Protein AF-A0A4S5CHE0-F1 (afdb_monomer)

Structure (mmCIF, N/CA/C/O backbone):
data_AF-A0A4S5CHE0-F1
#
_entry.id   AF-A0A4S5CHE0-F1
#
loop_
_atom_site.group_PDB
_atom_site.id
_atom_site.type_symbol
_atom_site.label_atom_id
_atom_site.label_alt_id
_atom_site.label_comp_id
_atom_site.label_asym_id
_atom_site.label_entity_id
_atom_site.label_seq_id
_atom_site.pdbx_PDB_ins_code
_atom_site.Cartn_x
_atom_site.Cartn_y
_atom_site.Cartn_z
_atom_site.occupancy
_atom_site.B_iso_or_equiv
_atom_site.auth_seq_id
_atom_site.auth_comp_id
_atom_site.auth_asym_id
_atom_site.auth_atom_id
_atom_site.pdbx_PDB_model_num
ATOM 1 N N . MET A 1 1 ? -11.610 15.635 6.446 1.00 65.75 1 MET A N 1
ATOM 2 C CA . MET A 1 1 ? -10.971 14.482 5.781 1.00 65.75 1 MET A CA 1
ATOM 3 C C . MET A 1 1 ? -9.477 14.707 5.862 1.00 65.75 1 MET A C 1
ATOM 5 O O . MET A 1 1 ? -9.050 15.824 5.596 1.00 65.75 1 MET A O 1
ATOM 9 N N . ALA A 1 2 ? -8.724 13.719 6.339 1.00 85.56 2 ALA A N 1
ATOM 10 C CA . ALA A 1 2 ? -7.269 13.801 6.451 1.00 85.56 2 ALA A CA 1
ATOM 11 C C . ALA A 1 2 ? -6.665 12.766 5.503 1.00 85.56 2 ALA A C 1
ATOM 13 O O . ALA A 1 2 ? -7.081 11.610 5.545 1.00 85.56 2 ALA A O 1
ATOM 14 N N . ILE A 1 3 ? -5.734 13.193 4.654 1.00 89.88 3 ILE A N 1
ATOM 15 C CA . ILE A 1 3 ? -5.016 12.327 3.718 1.00 89.88 3 ILE A CA 1
ATOM 16 C C . ILE A 1 3 ? -3.568 12.264 4.184 1.00 89.88 3 ILE A C 1
ATOM 18 O O . ILE A 1 3 ? -2.971 13.303 4.463 1.00 89.88 3 ILE A O 1
ATOM 22 N N . GLU A 1 4 ? -3.018 11.059 4.272 1.00 90.94 4 GLU A N 1
ATOM 23 C CA . GLU A 1 4 ? -1.613 10.839 4.594 1.00 90.94 4 GLU A CA 1
ATOM 24 C C . GLU A 1 4 ? -0.964 9.896 3.585 1.00 90.94 4 GLU A C 1
ATOM 26 O O . GLU A 1 4 ? -1.524 8.862 3.212 1.00 90.94 4 GLU A O 1
ATOM 31 N N . LEU A 1 5 ? 0.244 10.268 3.162 1.00 91.44 5 LEU A N 1
ATOM 32 C CA . LEU A 1 5 ? 1.074 9.492 2.253 1.00 91.44 5 LEU A CA 1
ATOM 33 C C . LEU A 1 5 ? 2.113 8.722 3.058 1.00 91.44 5 LEU A C 1
ATOM 35 O O . LEU A 1 5 ? 2.879 9.305 3.824 1.00 91.44 5 LEU A O 1
ATOM 39 N N . VAL A 1 6 ? 2.158 7.409 2.868 1.00 91.38 6 VAL A N 1
ATOM 40 C CA . VAL A 1 6 ? 3.057 6.519 3.601 1.00 91.38 6 VAL A CA 1
ATOM 41 C C . VAL A 1 6 ? 3.945 5.771 2.619 1.00 91.38 6 VAL A C 1
ATOM 43 O O . VAL A 1 6 ? 3.468 5.151 1.668 1.00 91.38 6 VAL A O 1
ATOM 46 N N . ALA A 1 7 ? 5.253 5.821 2.856 1.00 89.00 7 ALA A N 1
ATOM 47 C CA . ALA A 1 7 ? 6.206 4.993 2.132 1.00 89.00 7 ALA A CA 1
ATOM 48 C C . ALA A 1 7 ? 6.086 3.526 2.588 1.00 89.00 7 ALA A C 1
ATOM 50 O O . ALA A 1 7 ? 5.880 3.271 3.780 1.00 89.00 7 ALA A O 1
ATOM 51 N N . PRO A 1 8 ? 6.220 2.547 1.678 1.00 85.69 8 PRO A N 1
ATOM 52 C CA . PRO A 1 8 ? 6.294 1.155 2.071 1.00 85.69 8 PRO A CA 1
ATOM 53 C C . PRO A 1 8 ? 7.510 0.901 2.955 1.00 85.69 8 PRO A C 1
ATOM 55 O O . PRO A 1 8 ? 8.546 1.555 2.835 1.00 85.69 8 PRO A O 1
ATOM 58 N N . SER A 1 9 ? 7.400 -0.121 3.794 1.00 84.62 9 SER A N 1
ATOM 59 C CA . SER A 1 9 ? 8.525 -0.659 4.542 1.00 84.62 9 SER A CA 1
ATOM 60 C C . SER A 1 9 ? 9.664 -1.049 3.599 1.00 84.62 9 SER A C 1
ATOM 62 O O . SER A 1 9 ? 9.446 -1.686 2.566 1.00 84.62 9 SER A O 1
ATOM 64 N N . SER A 1 10 ? 10.891 -0.705 3.992 1.00 80.25 10 SER A N 1
ATOM 65 C CA . SER A 1 10 ? 12.127 -1.105 3.309 1.00 80.25 10 SER A CA 1
ATOM 66 C C . SER A 1 10 ? 12.490 -2.575 3.559 1.00 80.25 10 SER A C 1
ATOM 68 O O . SER A 1 10 ? 13.480 -3.065 3.017 1.00 80.25 10 SER A O 1
ATOM 70 N N . ALA A 1 11 ? 11.731 -3.278 4.408 1.00 81.00 11 ALA A N 1
ATOM 71 C CA . ALA A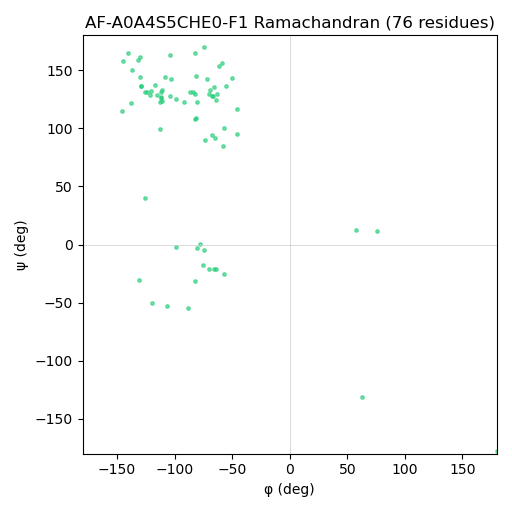 1 11 ? 11.963 -4.684 4.699 1.00 81.00 11 ALA A CA 1
ATOM 72 C C . ALA A 1 11 ? 11.748 -5.536 3.441 1.00 81.00 11 ALA A C 1
ATOM 74 O O . ALA A 1 11 ? 10.678 -5.524 2.832 1.00 81.00 11 ALA A O 1
ATOM 75 N N . ILE A 1 12 ? 12.769 -6.309 3.074 1.00 77.69 12 ILE A N 1
ATOM 76 C CA . ILE A 1 12 ? 12.695 -7.240 1.951 1.00 77.69 12 ILE A CA 1
ATOM 77 C C . ILE A 1 12 ? 12.015 -8.512 2.449 1.00 77.69 12 ILE A C 1
ATOM 79 O O . ILE A 1 12 ? 12.600 -9.278 3.211 1.00 77.69 12 ILE A O 1
ATOM 83 N N . ASN A 1 13 ? 10.777 -8.729 2.017 1.00 81.50 13 ASN A N 1
ATOM 84 C CA . ASN A 1 13 ? 10.031 -9.948 2.301 1.00 81.50 13 ASN A CA 1
ATOM 85 C C . ASN A 1 13 ? 9.401 -10.487 1.014 1.00 81.50 13 ASN A C 1
ATOM 87 O O . ASN A 1 13 ? 9.218 -9.741 0.049 1.00 81.50 13 ASN A O 1
ATOM 91 N N . MET A 1 14 ? 9.062 -11.774 0.988 1.00 84.38 14 MET A N 1
ATOM 92 C CA . MET A 1 14 ? 8.471 -12.421 -0.188 1.00 84.38 14 MET A CA 1
ATOM 93 C C . MET A 1 14 ? 7.200 -13.182 0.186 1.00 84.38 14 MET A C 1
ATOM 95 O O . MET A 1 14 ? 7.163 -13.898 1.184 1.00 84.38 14 MET A O 1
ATOM 99 N N . ILE A 1 15 ? 6.159 -13.045 -0.636 1.00 82.69 15 ILE A N 1
ATOM 100 C CA . ILE A 1 15 ? 4.925 -13.834 -0.553 1.00 82.69 15 ILE A CA 1
ATOM 101 C C . ILE A 1 15 ? 4.883 -14.714 -1.801 1.00 82.69 15 ILE A C 1
ATOM 103 O O . ILE A 1 15 ? 4.548 -14.265 -2.901 1.00 82.69 15 ILE A O 1
ATOM 107 N N . GLY A 1 16 ? 5.284 -15.976 -1.638 1.00 83.88 16 GLY A N 1
ATOM 108 C CA . GLY A 1 16 ? 5.528 -16.871 -2.768 1.00 83.88 16 GLY A CA 1
ATOM 109 C C . GLY A 1 16 ? 6.669 -16.338 -3.652 1.00 83.88 16 GLY A C 1
ATOM 110 O O . GLY A 1 16 ? 7.719 -15.987 -3.115 1.00 83.88 16 GLY A O 1
ATOM 111 N N . PRO A 1 17 ? 6.496 -16.258 -4.986 1.00 83.19 17 PRO A N 1
ATOM 112 C CA . PRO A 1 17 ? 7.525 -15.735 -5.886 1.00 83.19 17 PRO A CA 1
ATOM 113 C C . PRO A 1 17 ? 7.573 -14.195 -5.952 1.00 83.19 17 PRO A C 1
ATOM 115 O O . PRO A 1 17 ? 8.427 -13.652 -6.647 1.00 83.19 17 PRO A O 1
ATOM 118 N N . TYR A 1 18 ? 6.669 -13.485 -5.267 1.00 84.69 18 TYR A N 1
ATOM 119 C CA . TYR A 1 18 ? 6.520 -12.031 -5.385 1.00 84.69 18 TYR A CA 1
ATOM 120 C C . TYR A 1 18 ? 7.136 -11.290 -4.197 1.00 84.69 18 TYR A C 1
ATOM 122 O O . TYR A 1 18 ? 7.004 -11.720 -3.049 1.00 84.69 18 TYR A O 1
ATOM 130 N N . LEU A 1 19 ? 7.752 -10.134 -4.462 1.00 86.19 19 LEU A N 1
ATOM 131 C CA . LEU A 1 19 ? 8.215 -9.224 -3.411 1.00 86.19 19 LEU A CA 1
ATOM 132 C C . LEU A 1 19 ? 7.011 -8.625 -2.683 1.00 86.19 19 LEU A C 1
ATOM 134 O O . LEU A 1 19 ? 6.110 -8.069 -3.310 1.00 86.19 19 LEU A O 1
ATOM 138 N N . ALA A 1 20 ? 6.997 -8.719 -1.361 1.00 87.19 20 ALA A N 1
ATOM 139 C CA . ALA A 1 20 ? 5.973 -8.099 -0.542 1.00 87.19 20 ALA A CA 1
ATOM 140 C C . ALA A 1 20 ? 6.283 -6.612 -0.330 1.00 87.19 20 ALA A C 1
ATOM 142 O O . ALA A 1 20 ? 7.440 -6.209 -0.210 1.00 87.19 20 ALA A O 1
ATOM 143 N N . ALA A 1 21 ? 5.237 -5.798 -0.267 1.00 88.50 21 ALA A N 1
ATOM 144 C CA . ALA A 1 21 ? 5.308 -4.412 0.164 1.00 88.50 21 ALA A CA 1
ATOM 145 C C . ALA A 1 21 ? 4.330 -4.222 1.323 1.00 88.50 21 ALA A C 1
ATOM 147 O O . ALA A 1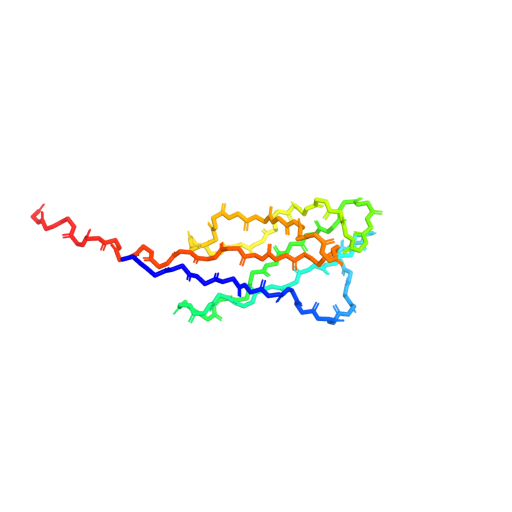 21 ? 3.176 -4.642 1.233 1.00 88.50 21 ALA A O 1
ATOM 148 N N . TYR A 1 22 ? 4.797 -3.599 2.401 1.00 90.81 22 TYR A N 1
ATOM 149 C CA . TYR A 1 22 ? 4.000 -3.360 3.603 1.00 90.81 22 TYR A CA 1
ATOM 150 C C . TYR A 1 22 ? 3.835 -1.868 3.823 1.00 90.81 22 TYR A C 1
ATOM 152 O O . TYR A 1 22 ? 4.811 -1.136 3.701 1.00 90.81 22 TYR A O 1
ATOM 160 N N . ALA A 1 23 ? 2.640 -1.419 4.189 1.00 92.38 23 ALA A N 1
ATOM 161 C CA . ALA A 1 23 ? 2.396 -0.033 4.576 1.00 92.38 23 ALA A CA 1
ATOM 162 C C . ALA A 1 23 ? 1.473 0.018 5.796 1.00 92.38 23 ALA A C 1
ATOM 164 O O . ALA A 1 23 ? 0.346 -0.482 5.768 1.00 92.38 23 ALA A O 1
ATOM 165 N N . VAL A 1 24 ? 1.939 0.627 6.885 1.00 93.44 24 VAL A N 1
ATOM 166 C CA . VAL A 1 24 ? 1.126 0.787 8.096 1.00 93.44 24 VAL A CA 1
ATOM 167 C C . VAL A 1 24 ? 0.195 1.976 7.908 1.00 93.44 24 VAL A C 1
ATOM 169 O O . VAL A 1 24 ? 0.645 3.095 7.678 1.00 93.44 24 VAL A O 1
ATOM 172 N N . CYS A 1 25 ? -1.111 1.740 8.029 1.00 92.12 25 CYS A N 1
ATOM 173 C CA . CYS A 1 25 ? -2.090 2.817 7.969 1.00 92.12 25 CYS A CA 1
ATOM 174 C C . CYS A 1 25 ? -1.925 3.740 9.189 1.00 92.12 25 CYS A C 1
ATOM 176 O O . CYS A 1 25 ? -1.979 3.260 10.328 1.00 92.12 25 CYS A O 1
ATOM 178 N N . PRO A 1 26 ? -1.788 5.063 9.002 1.00 90.94 26 PRO A N 1
ATOM 179 C CA . PRO A 1 26 ? -1.577 5.974 10.118 1.00 90.94 26 PRO A CA 1
ATOM 180 C C . PRO A 1 26 ? -2.825 6.125 11.002 1.00 90.94 26 PRO A C 1
ATOM 182 O O . PRO A 1 26 ? -2.681 6.448 12.183 1.00 90.94 26 PRO A O 1
ATOM 185 N N . PHE A 1 27 ? -4.018 5.806 10.482 1.00 91.69 27 PHE A N 1
ATOM 186 C CA . PHE A 1 27 ? -5.299 5.975 11.177 1.00 91.69 27 PHE A CA 1
ATOM 187 C C . PHE A 1 27 ? -5.700 4.766 12.025 1.00 91.69 27 PHE A C 1
ATOM 189 O O . PHE A 1 27 ? -5.923 4.903 13.223 1.00 91.69 27 PHE A O 1
ATOM 196 N N . CYS A 1 28 ? -5.750 3.570 11.433 1.00 91.50 28 CYS A N 1
ATOM 197 C CA . CYS A 1 28 ? -6.164 2.350 12.142 1.00 91.50 28 CYS A CA 1
ATOM 198 C C . CYS A 1 28 ? -4.995 1.485 12.631 1.00 91.50 28 CYS A C 1
ATOM 200 O O . CYS A 1 28 ? -5.227 0.443 13.236 1.00 91.50 28 CYS A O 1
ATOM 202 N N . LYS A 1 29 ? -3.746 1.886 12.345 1.00 91.56 29 LYS A N 1
ATOM 203 C CA . LYS A 1 29 ? -2.511 1.136 12.655 1.00 91.56 29 LYS A CA 1
ATOM 204 C C . LYS A 1 29 ? -2.456 -0.276 12.060 1.00 91.56 29 LYS A C 1
ATOM 206 O O . LYS A 1 29 ? -1.568 -1.050 12.397 1.00 91.56 29 LYS A O 1
ATOM 211 N N . TYR A 1 30 ? -3.369 -0.591 11.143 1.00 92.94 30 TYR A N 1
ATOM 212 C CA . TYR A 1 30 ? -3.381 -1.845 10.410 1.00 92.94 30 TYR A CA 1
ATOM 213 C C . TYR A 1 30 ? -2.198 -1.904 9.440 1.00 92.94 30 TYR A C 1
ATOM 215 O O . TYR A 1 30 ? -1.953 -0.951 8.693 1.00 92.94 30 TYR A O 1
ATOM 223 N N . GLU A 1 31 ? -1.481 -3.024 9.440 1.00 93.19 31 GLU A N 1
ATOM 224 C CA . GLU A 1 31 ? -0.409 -3.297 8.487 1.00 93.19 31 GLU A CA 1
ATOM 225 C C . GLU A 1 31 ? -1.008 -3.808 7.172 1.00 93.19 31 GLU A C 1
ATOM 227 O O . GLU A 1 31 ? -1.533 -4.916 7.090 1.00 93.19 31 GLU A O 1
ATOM 232 N N . ASN A 1 32 ? -0.956 -2.975 6.135 1.00 92.69 32 ASN A N 1
ATOM 233 C CA . ASN A 1 32 ? -1.459 -3.316 4.812 1.00 92.69 32 ASN A CA 1
ATOM 234 C C . ASN A 1 32 ? -0.385 -4.089 4.051 1.00 92.69 32 ASN A C 1
ATOM 236 O O . ASN A 1 32 ? 0.761 -3.645 3.975 1.00 92.69 32 ASN A O 1
ATOM 240 N N . ILE A 1 33 ? -0.778 -5.213 3.464 1.00 91.81 33 ILE A N 1
ATOM 241 C CA . ILE A 1 33 ? 0.085 -6.154 2.761 1.00 91.81 33 ILE A CA 1
ATOM 242 C C . ILE A 1 33 ? -0.255 -6.124 1.275 1.00 91.81 33 ILE A C 1
ATOM 244 O O . ILE A 1 33 ? -1.400 -6.349 0.862 1.00 91.81 33 ILE A O 1
ATOM 248 N N . PHE A 1 34 ? 0.775 -5.918 0.469 1.00 90.94 34 PHE A N 1
ATOM 249 C CA . PHE A 1 34 ? 0.708 -5.908 -0.980 1.00 90.94 34 PHE A CA 1
ATOM 250 C C . PHE A 1 34 ? 1.795 -6.806 -1.573 1.00 90.94 34 PHE A C 1
ATOM 252 O O . PHE A 1 34 ? 2.789 -7.126 -0.925 1.00 90.94 34 PHE A O 1
ATOM 259 N N . THR A 1 35 ? 1.623 -7.191 -2.834 1.00 90.00 35 THR A N 1
ATOM 260 C CA . THR A 1 35 ? 2.628 -7.923 -3.620 1.00 90.00 35 THR A CA 1
ATOM 261 C C . THR A 1 35 ? 3.010 -7.119 -4.850 1.00 90.00 35 THR A C 1
ATOM 263 O O . THR A 1 35 ? 2.141 -6.611 -5.555 1.00 90.00 35 THR A O 1
ATOM 266 N N . ARG A 1 36 ? 4.310 -6.980 -5.108 1.00 84.75 36 ARG A N 1
ATOM 267 C CA . ARG A 1 36 ? 4.845 -6.342 -6.311 1.00 84.75 36 ARG A CA 1
ATOM 268 C C . ARG A 1 36 ? 4.848 -7.357 -7.448 1.00 84.75 36 ARG A C 1
ATOM 270 O O . ARG A 1 36 ? 5.335 -8.473 -7.272 1.00 84.75 36 ARG A O 1
ATOM 277 N N . LEU A 1 37 ? 4.292 -6.973 -8.594 1.00 74.38 37 LEU A N 1
ATOM 278 C CA . LEU A 1 37 ? 4.076 -7.903 -9.707 1.00 74.38 37 LEU A CA 1
ATOM 279 C C . LEU A 1 37 ? 5.322 -8.117 -10.578 1.00 74.38 37 LEU A C 1
ATOM 281 O O . LEU A 1 37 ? 5.498 -9.212 -11.103 1.00 74.38 37 LEU A O 1
ATOM 285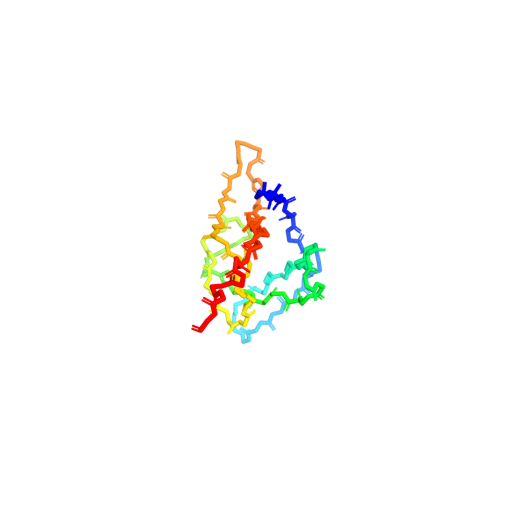 N N . GLU A 1 38 ? 6.182 -7.104 -10.711 1.00 72.44 38 GLU A N 1
ATOM 286 C CA . GLU A 1 38 ? 7.290 -7.120 -11.684 1.00 72.44 38 GLU A CA 1
ATOM 287 C C . GLU A 1 38 ? 8.655 -6.721 -11.084 1.00 72.44 38 GLU A C 1
ATOM 289 O O . GLU A 1 38 ? 9.685 -7.235 -11.511 1.00 72.44 38 GLU A O 1
ATOM 294 N N . GLY A 1 39 ? 8.696 -5.852 -10.067 1.00 69.69 39 GLY A N 1
ATOM 295 C CA . GLY A 1 39 ? 9.938 -5.286 -9.529 1.00 69.69 39 GLY A CA 1
ATOM 296 C C . GLY A 1 39 ? 9.720 -4.308 -8.362 1.00 69.69 39 GLY A C 1
ATOM 297 O O . GLY A 1 39 ? 8.584 -4.105 -7.928 1.00 69.69 39 GLY A O 1
ATOM 298 N N . PRO A 1 40 ? 10.792 -3.697 -7.818 1.00 64.44 40 PRO A N 1
ATOM 299 C CA . PRO A 1 40 ? 10.748 -2.876 -6.598 1.00 64.44 40 PRO A CA 1
ATOM 300 C C . PRO A 1 40 ? 9.935 -1.580 -6.734 1.00 64.44 40 PRO A C 1
ATOM 302 O O . PRO A 1 40 ? 9.462 -1.058 -5.730 1.00 64.44 40 PRO A O 1
ATOM 305 N N . VAL A 1 41 ? 9.722 -1.101 -7.959 1.00 69.06 41 VAL A N 1
ATOM 306 C CA . VAL A 1 41 ? 8.940 0.102 -8.302 1.00 69.06 41 VAL A CA 1
ATOM 307 C C . VAL A 1 41 ? 7.855 -0.234 -9.323 1.00 69.06 41 VAL A C 1
ATOM 309 O O . VAL A 1 41 ? 7.612 0.487 -10.280 1.00 69.06 41 VAL A O 1
ATOM 312 N N . SER A 1 42 ? 7.224 -1.391 -9.146 1.00 74.31 42 SER A N 1
ATOM 313 C CA . SER A 1 42 ? 6.147 -1.866 -10.016 1.00 74.31 42 SER A CA 1
ATOM 314 C C . SER A 1 42 ? 4.778 -1.707 -9.359 1.00 74.31 42 SER A C 1
ATOM 316 O O . SER A 1 42 ? 4.700 -1.576 -8.129 1.00 74.31 42 SER A O 1
ATOM 318 N N . PRO A 1 43 ? 3.690 -1.768 -10.152 1.00 78.38 43 PRO A N 1
ATOM 319 C CA . PRO A 1 43 ? 2.340 -1.843 -9.623 1.00 78.38 43 PRO A CA 1
ATOM 320 C C . PRO A 1 43 ? 2.216 -2.942 -8.569 1.00 78.38 43 PRO A C 1
ATOM 322 O O . PRO A 1 43 ? 2.822 -4.018 -8.664 1.00 78.38 43 PRO A O 1
ATOM 325 N N . VAL A 1 44 ? 1.412 -2.652 -7.554 1.00 85.38 44 VAL A N 1
ATOM 326 C CA . VAL A 1 44 ? 1.181 -3.556 -6.435 1.00 85.38 44 VAL A CA 1
ATOM 327 C C . VAL A 1 44 ? -0.216 -4.147 -6.507 1.00 85.38 44 VAL A C 1
ATOM 329 O O . VAL A 1 44 ? -1.178 -3.484 -6.890 1.00 85.38 44 VAL A O 1
ATOM 332 N N . LYS A 1 45 ? -0.336 -5.405 -6.098 1.00 87.50 45 LYS A N 1
ATOM 333 C CA . LYS A 1 45 ? -1.610 -6.084 -5.903 1.00 87.50 45 LYS A CA 1
ATOM 334 C C . LYS A 1 45 ? -1.911 -6.172 -4.413 1.00 87.50 45 LYS A C 1
ATOM 336 O O . LYS A 1 45 ? -1.078 -6.646 -3.638 1.00 87.50 45 LYS A O 1
ATOM 341 N N . ALA A 1 46 ? -3.104 -5.733 -4.022 1.00 89.12 46 ALA A N 1
ATOM 342 C CA . ALA A 1 46 ? -3.584 -5.851 -2.651 1.00 89.12 46 ALA A CA 1
ATOM 343 C C . ALA A 1 46 ? -3.722 -7.327 -2.252 1.00 89.12 46 ALA A C 1
ATOM 345 O O . ALA A 1 46 ? -4.328 -8.118 -2.977 1.00 89.12 46 ALA A O 1
A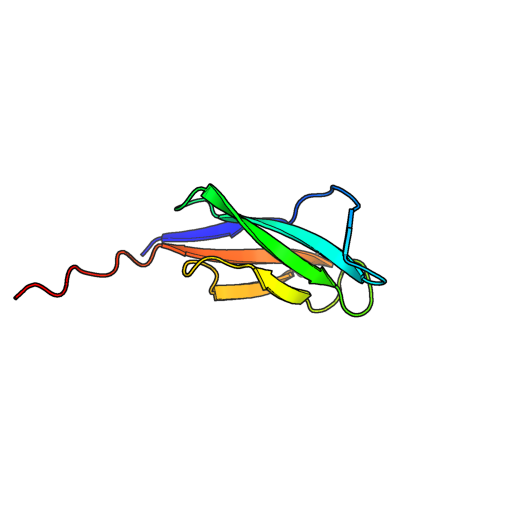TOM 346 N N . VAL A 1 47 ? -3.153 -7.682 -1.099 1.00 90.06 47 VAL A N 1
ATOM 347 C CA . VAL A 1 47 ? -3.325 -9.000 -0.470 1.00 90.06 47 VAL A CA 1
ATOM 348 C C . VAL A 1 47 ? -4.234 -8.867 0.743 1.00 90.06 47 VAL A C 1
ATOM 350 O O . VAL A 1 47 ? -5.243 -9.557 0.827 1.00 90.06 47 VAL A O 1
ATOM 353 N N . SER A 1 48 ? -3.900 -7.951 1.656 1.00 92.06 48 SER A N 1
ATOM 354 C CA . SER A 1 48 ? -4.701 -7.657 2.844 1.00 92.06 48 SER A CA 1
ATOM 355 C C . SER A 1 48 ? -4.591 -6.177 3.169 1.00 92.06 48 SER A C 1
ATOM 357 O O . SER A 1 48 ? -3.505 -5.697 3.479 1.00 92.06 48 SER A O 1
ATOM 359 N N . VAL A 1 49 ? -5.690 -5.436 3.065 1.00 92.56 49 VAL A N 1
ATOM 360 C CA . VAL A 1 49 ? -5.687 -3.975 3.209 1.00 92.56 49 VAL A CA 1
ATOM 361 C C . VAL A 1 49 ? -6.868 -3.506 4.052 1.00 92.56 49 VAL A C 1
ATOM 363 O O . VAL A 1 49 ? -7.921 -4.138 4.067 1.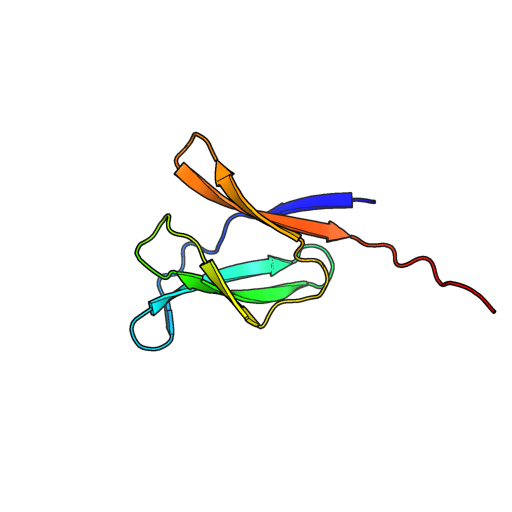00 92.56 49 VAL A O 1
ATOM 366 N N . CYS A 1 50 ? -6.689 -2.395 4.758 1.00 93.62 50 CYS A N 1
ATOM 367 C CA . CYS A 1 50 ? -7.744 -1.714 5.497 1.00 93.62 50 CYS A CA 1
ATOM 368 C C . CYS A 1 50 ? -8.576 -0.815 4.578 1.00 93.62 50 CYS A C 1
ATOM 370 O O . CYS A 1 50 ? -8.140 -0.443 3.493 1.00 93.62 50 CYS A O 1
ATOM 372 N N . GLU A 1 51 ? -9.744 -0.386 5.048 1.00 92.06 51 GLU A N 1
ATOM 373 C CA . GLU A 1 51 ? -10.624 0.508 4.289 1.00 92.06 51 GLU A CA 1
ATOM 374 C C . GLU A 1 51 ? -10.017 1.888 4.011 1.00 92.06 51 GLU A C 1
ATOM 376 O O . GLU A 1 51 ? -10.431 2.549 3.072 1.00 92.06 51 GLU A O 1
ATOM 381 N N . HIS A 1 52 ? -9.0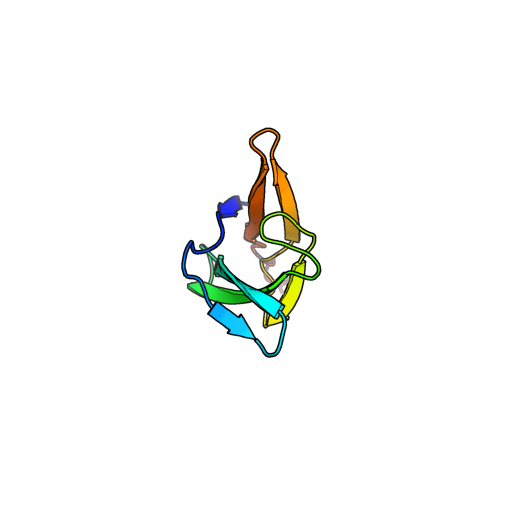14 2.331 4.766 1.00 92.19 52 HIS A N 1
ATOM 382 C CA . HIS A 1 52 ? -8.436 3.664 4.592 1.00 92.19 52 HIS A CA 1
ATOM 383 C C . HIS A 1 52 ? -7.534 3.780 3.359 1.00 92.19 52 HIS A C 1
ATOM 385 O O . HIS A 1 52 ? -7.247 4.901 2.948 1.00 92.19 52 HIS A O 1
ATOM 391 N N . ILE A 1 53 ? -7.057 2.668 2.775 1.00 92.00 53 ILE A N 1
ATOM 392 C CA . ILE A 1 53 ? -6.231 2.744 1.561 1.00 92.00 53 ILE A CA 1
ATOM 393 C C . ILE A 1 53 ? -7.076 3.283 0.403 1.00 92.00 53 ILE A C 1
ATOM 395 O O . ILE A 1 53 ? -8.226 2.878 0.215 1.00 92.00 53 ILE A O 1
ATOM 399 N N . ARG A 1 54 ? -6.517 4.211 -0.371 1.00 92.44 54 ARG A N 1
ATOM 400 C CA . ARG A 1 54 ? -7.188 4.816 -1.530 1.00 92.44 54 ARG A CA 1
ATOM 401 C C . ARG A 1 54 ? -6.428 4.567 -2.816 1.00 92.44 54 ARG A C 1
ATOM 403 O O . ARG A 1 54 ? -7.005 4.074 -3.782 1.00 92.44 54 ARG A O 1
ATOM 410 N N . ALA A 1 55 ? -5.134 4.861 -2.805 1.00 89.69 55 ALA A N 1
ATOM 411 C CA . ALA A 1 55 ? -4.305 4.780 -3.991 1.00 89.69 55 ALA A CA 1
ATOM 412 C C . ALA A 1 55 ? -2.885 4.311 -3.669 1.00 89.69 55 ALA A C 1
ATOM 414 O O . ALA A 1 55 ? -2.388 4.429 -2.548 1.00 89.69 55 ALA A O 1
ATOM 415 N N . HIS A 1 56 ? -2.233 3.786 -4.699 1.00 90.31 56 HIS A N 1
ATOM 416 C CA . HIS A 1 56 ? -0.796 3.574 -4.748 1.00 90.31 56 HIS A CA 1
ATOM 417 C C . HIS A 1 56 ? -0.280 4.273 -6.000 1.00 90.31 56 HIS A C 1
ATOM 419 O O . HIS A 1 56 ? -0.819 4.059 -7.089 1.00 90.31 56 HIS A O 1
ATOM 425 N N . PHE A 1 57 ? 0.770 5.067 -5.847 1.00 88.00 57 PHE A N 1
ATOM 426 C CA . PHE A 1 57 ? 1.435 5.739 -6.952 1.00 88.00 57 PHE A CA 1
ATOM 427 C C . PHE A 1 57 ? 2.948 5.726 -6.750 1.00 88.00 57 PHE A C 1
ATOM 429 O O . PHE A 1 57 ? 3.454 5.408 -5.672 1.00 88.00 57 PHE A O 1
ATOM 436 N N . ILE A 1 58 ? 3.660 6.015 -7.831 1.00 86.25 58 ILE A N 1
ATOM 437 C CA . ILE A 1 58 ? 5.109 6.161 -7.843 1.00 86.25 58 ILE A CA 1
ATOM 438 C C . ILE A 1 58 ? 5.362 7.642 -8.102 1.00 86.25 58 ILE A C 1
ATOM 440 O O . ILE A 1 58 ? 4.818 8.181 -9.064 1.00 86.25 58 ILE A O 1
ATOM 444 N N . ASP A 1 59 ? 6.098 8.287 -7.207 1.00 84.38 59 ASP A N 1
ATOM 445 C CA . ASP A 1 59 ? 6.445 9.704 -7.327 1.00 84.38 59 ASP A CA 1
ATOM 446 C C . ASP A 1 59 ? 7.535 9.934 -8.400 1.00 84.38 59 ASP A C 1
ATOM 448 O O . ASP A 1 59 ? 8.143 8.974 -8.882 1.00 84.38 59 ASP A O 1
ATOM 452 N N . ASP A 1 60 ? 7.802 11.191 -8.766 1.00 82.62 60 ASP A N 1
ATOM 453 C CA . ASP A 1 60 ? 8.848 11.597 -9.719 1.00 82.62 60 ASP A CA 1
ATOM 454 C C . ASP A 1 60 ? 10.255 11.122 -9.299 1.00 82.62 60 ASP A C 1
ATOM 456 O O . ASP A 1 60 ? 11.112 10.878 -10.149 1.00 82.62 60 ASP A O 1
ATOM 460 N N . GLU A 1 61 ? 10.489 10.902 -8.000 1.00 82.88 61 GLU A N 1
ATOM 461 C CA . GLU A 1 61 ? 11.734 10.307 -7.481 1.00 82.88 61 GLU A CA 1
ATOM 462 C C . GLU A 1 61 ? 11.812 8.775 -7.660 1.00 82.88 61 GLU A C 1
ATOM 464 O O . GLU A 1 61 ? 12.787 8.133 -7.265 1.00 82.88 61 GLU A O 1
ATOM 469 N N . GLY A 1 62 ? 10.787 8.155 -8.251 1.00 80.38 62 GLY A N 1
ATOM 470 C CA . GLY A 1 62 ? 10.685 6.706 -8.403 1.00 80.38 62 GLY A CA 1
ATOM 471 C C . GLY A 1 62 ? 10.299 5.988 -7.109 1.00 80.38 62 GLY A C 1
ATOM 472 O O . GLY A 1 62 ? 10.377 4.765 -7.034 1.00 80.38 62 GLY A O 1
ATOM 473 N N . GLU A 1 63 ? 9.874 6.708 -6.073 1.00 82.31 63 GLU A N 1
ATOM 474 C CA . GLU A 1 63 ? 9.474 6.107 -4.804 1.00 82.31 63 GLU A CA 1
ATOM 475 C C . GLU A 1 63 ? 8.001 5.688 -4.812 1.00 82.31 63 GLU A C 1
ATOM 477 O O . GLU A 1 63 ? 7.106 6.463 -5.139 1.00 82.31 63 GLU A O 1
ATOM 482 N N . SER A 1 64 ? 7.733 4.456 -4.379 1.00 85.00 64 SER A N 1
ATOM 483 C CA . SER A 1 64 ? 6.372 3.962 -4.149 1.00 85.00 64 SER A CA 1
ATOM 484 C C . SER A 1 64 ? 5.773 4.654 -2.919 1.00 85.00 64 SER A C 1
ATOM 486 O O . SER A 1 64 ? 6.396 4.674 -1.857 1.00 85.00 64 SER A O 1
ATOM 488 N N . LYS A 1 65 ? 4.565 5.208 -3.044 1.00 90.38 65 LYS A N 1
ATOM 489 C CA . LYS A 1 65 ? 3.811 5.836 -1.949 1.00 90.38 65 LYS A CA 1
ATOM 490 C C . LYS A 1 65 ? 2.387 5.278 -1.908 1.00 90.38 65 LYS A C 1
ATOM 492 O O . LYS A 1 65 ? 1.778 4.987 -2.940 1.00 90.38 65 LYS A O 1
ATOM 497 N N . PHE A 1 66 ? 1.863 5.127 -0.697 1.00 91.88 66 PHE A N 1
ATOM 498 C CA . PHE A 1 66 ? 0.501 4.678 -0.425 1.00 91.88 66 PHE A CA 1
ATOM 499 C C . PHE A 1 66 ? -0.304 5.821 0.171 1.00 91.88 66 PHE A C 1
ATOM 501 O O . PHE A 1 66 ? 0.092 6.400 1.181 1.00 91.88 66 PHE A O 1
ATOM 508 N N . GLU A 1 67 ? -1.440 6.123 -0.444 1.00 93.25 67 GLU A N 1
ATOM 509 C CA . GLU A 1 67 ? -2.366 7.137 0.034 1.00 93.25 67 GLU A CA 1
ATOM 510 C C . GLU A 1 67 ? -3.409 6.508 0.950 1.00 93.25 67 GLU A C 1
ATOM 512 O O . GLU A 1 67 ? -4.157 5.607 0.550 1.00 93.25 67 GLU A O 1
ATOM 517 N N . PHE A 1 68 ? -3.475 7.025 2.173 1.00 93.44 68 PHE A N 1
ATOM 518 C CA . PHE A 1 68 ? -4.509 6.700 3.135 1.00 93.44 68 PHE A CA 1
ATOM 519 C C . PHE A 1 68 ? -5.405 7.911 3.360 1.00 93.44 68 PHE A C 1
ATOM 521 O O . PHE A 1 68 ? -4.922 9.005 3.641 1.00 93.44 68 PHE A O 1
ATOM 528 N N . GLU A 1 69 ? -6.714 7.699 3.322 1.00 92.88 69 GLU A N 1
ATOM 529 C CA . GLU A 1 69 ? -7.709 8.709 3.663 1.00 92.88 69 GLU A CA 1
ATOM 530 C C . GLU A 1 69 ? -8.438 8.294 4.941 1.00 92.88 69 GLU A C 1
ATOM 532 O O . GLU A 1 69 ? -9.061 7.231 5.009 1.00 92.88 69 GLU A O 1
ATOM 537 N N . ASN A 1 70 ? -8.395 9.156 5.959 1.00 86.06 70 ASN A N 1
ATOM 538 C CA . ASN A 1 70 ? -9.287 9.059 7.103 1.00 86.06 70 ASN A CA 1
ATOM 539 C C . ASN A 1 70 ? -10.674 9.504 6.662 1.00 86.06 70 ASN A C 1
ATOM 541 O O . ASN A 1 70 ? -11.045 10.688 6.740 1.00 86.06 70 ASN A O 1
ATOM 545 N N . GLN A 1 71 ? -11.435 8.525 6.191 1.00 70.75 71 GLN A N 1
ATOM 546 C CA . GLN A 1 71 ? -12.870 8.638 6.149 1.00 70.75 71 GLN A CA 1
ATOM 547 C C . GLN A 1 71 ? -13.319 8.653 7.606 1.00 70.75 71 GLN A C 1
ATOM 549 O O . GLN A 1 71 ? -13.526 7.620 8.228 1.00 70.75 71 GLN A O 1
ATOM 554 N N . MET A 1 72 ? -13.482 9.856 8.162 1.00 60.75 72 MET A N 1
ATOM 555 C CA . MET A 1 72 ? -14.519 10.060 9.161 1.00 60.75 72 MET A CA 1
ATOM 556 C C . MET A 1 72 ? -15.806 9.663 8.454 1.00 60.75 72 MET A C 1
ATOM 558 O O . MET A 1 72 ? -16.454 10.502 7.826 1.00 60.75 72 MET A O 1
ATOM 562 N N . THR A 1 73 ? -16.116 8.369 8.450 1.00 53.44 73 THR A N 1
ATOM 563 C CA . THR A 1 73 ? -17.413 7.863 8.063 1.00 53.44 73 THR A CA 1
ATOM 564 C C . THR A 1 73 ? -18.323 8.591 9.018 1.00 53.44 73 THR A C 1
ATOM 566 O O . THR A 1 73 ? -18.348 8.304 10.216 1.00 53.44 73 THR A O 1
ATOM 569 N N . ALA A 1 74 ? -18.954 9.653 8.512 1.00 48.19 74 ALA A N 1
ATOM 570 C CA . ALA A 1 74 ? -20.029 10.308 9.203 1.00 48.19 74 ALA A CA 1
ATOM 571 C C . ALA A 1 74 ? -20.895 9.153 9.677 1.00 48.19 74 ALA A C 1
ATOM 573 O O . ALA A 1 74 ? -21.355 8.354 8.855 1.00 48.19 74 ALA A O 1
ATOM 574 N N . LEU A 1 75 ? -21.015 9.018 10.997 1.00 51.47 75 LEU A N 1
ATOM 575 C CA . LEU A 1 75 ? -22.138 8.350 11.612 1.00 51.47 75 LEU A CA 1
ATOM 576 C C . LEU A 1 75 ? -23.345 8.926 10.876 1.00 51.47 75 LEU A C 1
ATOM 578 O O . LEU A 1 75 ? -23.781 10.043 11.160 1.00 51.47 75 LEU A O 1
ATOM 582 N N . LYS A 1 76 ? -23.811 8.227 9.837 1.00 43.56 76 LYS A N 1
ATOM 583 C CA . LYS A 1 76 ? -25.137 8.437 9.295 1.00 43.56 76 LYS A CA 1
ATOM 584 C C . LYS A 1 76 ? -26.018 7.997 10.441 1.00 43.56 76 LYS A C 1
ATOM 586 O O . LYS A 1 76 ? -26.226 6.810 10.661 1.00 43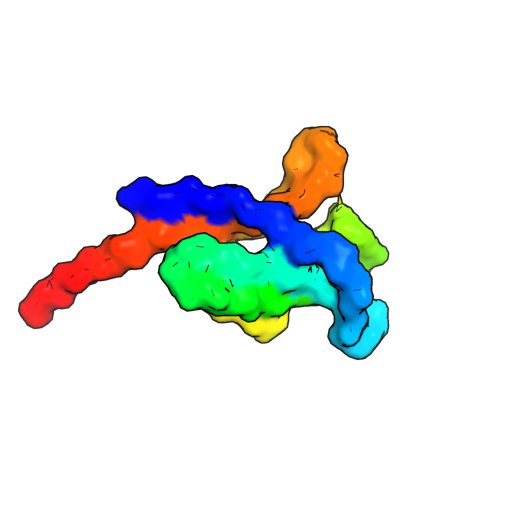.56 76 LYS A O 1
ATOM 591 N N . GLY A 1 77 ? -26.351 8.982 11.262 1.00 48.16 77 GLY A N 1
ATOM 592 C CA . GLY A 1 77 ? -27.310 8.838 12.320 1.00 48.16 77 GLY A CA 1
ATOM 593 C C . GLY A 1 77 ? -28.652 8.413 11.748 1.00 48.16 77 GLY A C 1
ATOM 594 O O . GLY A 1 77 ? -28.985 8.764 10.611 1.00 48.16 77 GLY A O 1
ATOM 595 N N . GLN A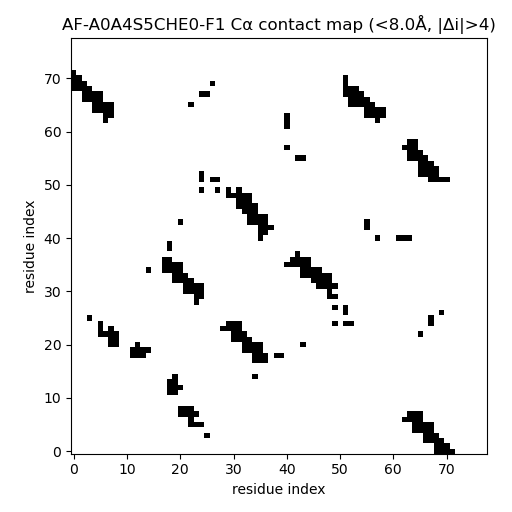 1 78 ? -29.397 7.782 12.655 1.00 37.06 78 GLN A N 1
ATOM 596 C CA . GL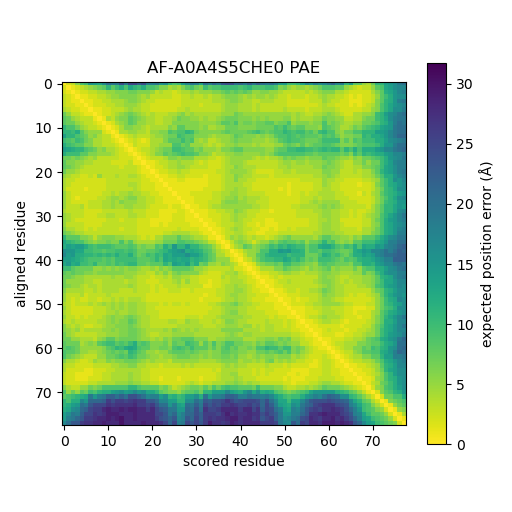N A 1 78 ? -30.807 7.396 12.602 1.00 37.06 78 GLN A CA 1
ATOM 597 C C . GLN A 1 78 ? -31.076 6.026 11.988 1.00 37.06 78 GLN A C 1
ATOM 599 O O . GLN A 1 78 ? -30.884 5.849 10.767 1.00 37.06 78 GLN A O 1
#

Mean predicted aligned error: 6.78 Å

pLDDT: mean 82.83, std 12.79, range [37.06, 93.62]

Secondary structure (DSSP, 8-state):
-EEEEEPPP---EEETTEEEEEEE-TTT--EEEEEESSSTTS-EEEEE--TTEEEEEE-TTS-EEEEEEE--------

Organism: Aeromonas veronii (NCBI:txid654)

Foldseek 3Di:
DDKDKWFWDPDFDDDPPWTKTWTQAPPPRDIWIWTADPDPLHDIHGDGDDPQWDDWDQDPVSTIITMGDPPPVPPPDD

Nearest PDB structures (foldseek):
  7r81-assembly1_K1  TM=3.180E-01  e=1.708E+00  Neurospora crassa
  8otz-assembly1_Y  TM=3.532E-01  e=7.681E+00  Bos taurus

Radius of gyration: 13.64 Å; Cα contacts (8 Å, |Δi|>4): 155; chains: 1; bounding box: 44×31×24 Å

Solvent-accessible surface area (backbone atoms only — not comparable to full-atom values): 4810 Å² total; per-residue (Å²): 127,51,75,49,78,39,62,50,55,87,67,88,46,66,61,81,98,28,47,37,40,38,37,66,38,89,84,81,65,48,73,22,37,28,33,26,77,80,48,101,74,42,69,68,44,83,74,43,74,64,87,40,60,77,49,76,51,67,48,99,86,59,46,56,36,35,35,33,40,48,72,76,70,69,78,78,74,133

Sequence (78 aa):
MAIELVAPSSAINMIGPYLAAYAVCPFCKYENIFTRLEGPVSPVKAVSVCEHIRAHFIDDEGESKFEFENQMTALKGQ